Protein AF-A0A6M1MBK6-F1 (afdb_monomer_lite)

pLDDT: mean 88.66, std 5.58, range [61.25, 93.75]

Secondary structure (DSSP, 8-state):
--SS-GGGHHHHTTT-HHHHHHHHHHHHTT-------S--HHHHTT-

Sequence (47 aa):
TTNLAFGEWPSVFAGDAKMTTALLDRLTHHCEIVETGNESWRFKNRA

Radius of gyration: 14.39 Å; chains: 1; bounding box: 30×15×38 Å

Structure (mmCIF, N/CA/C/O backbone):
data_AF-A0A6M1MBK6-F1
#
_entry.id   AF-A0A6M1MBK6-F1
#
loop_
_atom_site.group_PDB
_atom_site.id
_atom_site.type_symbol
_atom_site.label_atom_id
_atom_site.label_alt_id
_ato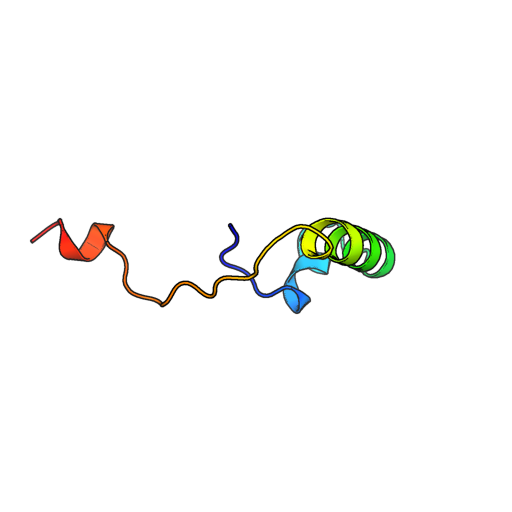m_site.label_comp_id
_atom_site.label_asym_id
_atom_site.label_entity_id
_atom_site.label_seq_id
_atom_site.pdbx_PDB_ins_code
_atom_site.Cartn_x
_atom_site.Cartn_y
_atom_site.Cartn_z
_atom_site.occupancy
_atom_site.B_iso_or_equiv
_atom_site.auth_seq_id
_atom_site.auth_comp_id
_atom_site.auth_asym_id
_atom_site.auth_atom_id
_atom_site.pdbx_PDB_model_num
ATOM 1 N N . THR A 1 1 ? -3.847 -6.533 2.305 1.00 85.94 1 THR A N 1
ATOM 2 C CA . THR A 1 1 ? -4.256 -5.238 2.891 1.00 85.94 1 THR A CA 1
ATOM 3 C C . THR A 1 1 ? -3.001 -4.449 3.222 1.00 85.94 1 THR A C 1
ATOM 5 O O . THR A 1 1 ? -1.988 -5.067 3.524 1.00 85.94 1 THR A O 1
ATOM 8 N N . THR A 1 2 ? -3.019 -3.122 3.102 1.00 90.62 2 THR A N 1
ATOM 9 C CA . THR A 1 2 ? -1.867 -2.244 3.381 1.00 90.62 2 THR A CA 1
ATOM 10 C C . THR A 1 2 ? -2.351 -0.980 4.085 1.00 90.62 2 THR A C 1
ATOM 12 O O . THR A 1 2 ? -3.479 -0.557 3.851 1.00 90.62 2 THR A O 1
ATOM 15 N N . ASN A 1 3 ? -1.516 -0.392 4.942 1.00 91.44 3 ASN A N 1
ATOM 16 C CA . ASN A 1 3 ? -1.741 0.926 5.543 1.00 91.44 3 ASN A CA 1
ATOM 17 C C . ASN A 1 3 ? -0.920 2.039 4.862 1.00 91.44 3 ASN A C 1
ATOM 19 O O . ASN A 1 3 ? -0.889 3.154 5.373 1.00 91.44 3 ASN A O 1
ATOM 23 N N . LEU A 1 4 ? -0.221 1.717 3.770 1.00 91.00 4 LEU A N 1
ATOM 24 C CA . LEU A 1 4 ? 0.633 2.627 3.006 1.00 91.00 4 LEU A CA 1
ATOM 25 C C . LEU A 1 4 ? 0.102 2.785 1.585 1.00 91.00 4 LEU A C 1
ATOM 27 O O . LEU A 1 4 ? -0.308 1.793 0.964 1.00 91.00 4 LEU A O 1
ATOM 31 N N . ALA A 1 5 ? 0.191 4.001 1.051 1.00 89.75 5 ALA A N 1
ATOM 32 C CA . ALA A 1 5 ? -0.154 4.277 -0.336 1.00 89.75 5 ALA A CA 1
ATOM 33 C C . ALA A 1 5 ? 0.849 3.605 -1.283 1.00 89.75 5 ALA A C 1
ATOM 35 O O . ALA A 1 5 ? 2.028 3.473 -0.961 1.00 89.75 5 ALA A O 1
ATOM 36 N N . PHE A 1 6 ? 0.422 3.220 -2.490 1.00 90.62 6 PHE A N 1
ATOM 37 C CA . PHE A 1 6 ? 1.304 2.546 -3.457 1.00 90.62 6 PHE A CA 1
ATOM 38 C C . PHE A 1 6 ? 2.563 3.348 -3.823 1.00 90.62 6 PHE A C 1
ATOM 40 O O . PHE A 1 6 ? 3.599 2.755 -4.111 1.00 90.62 6 PHE A O 1
ATOM 47 N N . GLY A 1 7 ? 2.513 4.683 -3.751 1.00 89.75 7 GLY A N 1
ATOM 48 C CA . GLY A 1 7 ? 3.684 5.541 -3.964 1.00 89.75 7 GLY A CA 1
ATOM 49 C C . GLY A 1 7 ? 4.779 5.387 -2.901 1.00 89.75 7 GLY A C 1
ATOM 50 O O . GLY A 1 7 ? 5.936 5.697 -3.167 1.00 89.75 7 GLY A O 1
ATOM 51 N N . GLU A 1 8 ? 4.444 4.868 -1.720 1.00 90.75 8 GLU A N 1
ATOM 52 C CA . GLU A 1 8 ? 5.383 4.659 -0.612 1.00 90.75 8 GLU A CA 1
ATOM 53 C C . GLU A 1 8 ? 6.029 3.266 -0.655 1.00 90.75 8 GLU A C 1
ATOM 55 O O . GLU A 1 8 ? 7.019 3.009 0.030 1.00 90.75 8 GLU A O 1
ATOM 60 N N . TRP A 1 9 ? 5.521 2.361 -1.495 1.00 93.44 9 TRP A N 1
ATOM 61 C CA . TRP A 1 9 ? 5.987 0.977 -1.575 1.00 93.44 9 TRP A CA 1
ATOM 62 C C . TRP A 1 9 ? 7.432 0.802 -2.059 1.00 93.44 9 TRP A C 1
ATOM 64 O O . TRP A 1 9 ? 8.057 -0.154 -1.599 1.00 93.44 9 TRP A O 1
ATOM 74 N N . PRO A 1 10 ? 8.033 1.687 -2.884 1.00 91.62 10 PRO A N 1
ATOM 75 C CA . PRO A 1 10 ? 9.452 1.565 -3.209 1.00 91.62 10 PRO A CA 1
ATOM 76 C C . PRO A 1 10 ? 10.336 1.547 -1.960 1.00 91.62 10 PRO A C 1
ATOM 78 O O . PRO A 1 10 ? 11.309 0.805 -1.921 1.00 91.62 10 PRO A O 1
ATOM 81 N N . SER A 1 11 ? 9.969 2.273 -0.897 1.00 91.12 11 SER A N 1
ATOM 82 C CA . SER A 1 11 ? 10.710 2.242 0.374 1.00 91.12 11 SER A CA 1
ATOM 83 C C . SER A 1 11 ? 10.658 0.876 1.072 1.00 91.12 11 SER A C 1
ATOM 85 O O . SER A 1 11 ? 11.618 0.476 1.727 1.00 91.12 11 SER A O 1
ATOM 87 N N . VAL A 1 12 ? 9.564 0.135 0.885 1.00 88.62 12 VAL A N 1
ATOM 88 C CA . VAL A 1 12 ? 9.366 -1.215 1.427 1.00 88.62 12 VAL A CA 1
ATOM 89 C C . VAL A 1 12 ? 10.172 -2.241 0.624 1.00 88.62 12 VAL A C 1
ATOM 91 O O . VAL A 1 12 ? 10.750 -3.162 1.197 1.00 88.62 12 VAL A O 1
ATOM 94 N N . PHE A 1 13 ? 10.270 -2.061 -0.695 1.00 85.88 13 PHE A N 1
ATOM 95 C CA . PHE A 1 13 ? 10.992 -2.954 -1.607 1.00 85.88 13 PHE A CA 1
ATOM 96 C C . PHE A 1 13 ? 12.390 -2.424 -1.958 1.00 85.88 13 PHE A C 1
ATOM 98 O O . PHE A 1 13 ? 12.738 -2.251 -3.125 1.00 85.88 13 PHE A O 1
ATOM 105 N N . ALA A 1 14 ? 13.205 -2.184 -0.924 1.00 82.69 14 ALA A N 1
ATOM 106 C CA . ALA A 1 14 ? 14.630 -1.834 -1.026 1.00 82.69 14 ALA A CA 1
ATOM 107 C C . ALA A 1 14 ? 14.959 -0.606 -1.908 1.00 82.69 14 ALA A C 1
ATOM 109 O O . ALA A 1 14 ? 16.074 -0.476 -2.409 1.00 82.69 14 ALA A O 1
ATOM 110 N N . GLY A 1 15 ? 14.003 0.302 -2.101 1.00 77.69 15 GLY A N 1
ATOM 111 C CA . GLY A 1 15 ? 14.145 1.491 -2.942 1.00 77.69 15 GLY A CA 1
ATOM 112 C C . GLY A 1 15 ? 14.010 1.232 -4.446 1.00 77.69 15 GLY A C 1
ATOM 113 O O . GLY A 1 15 ? 14.133 2.177 -5.225 1.00 77.69 15 GLY A O 1
ATOM 114 N N . ASP A 1 16 ? 13.751 -0.006 -4.884 1.00 88.81 16 ASP A N 1
ATOM 115 C CA . ASP A 1 16 ? 13.661 -0.334 -6.308 1.00 88.81 16 ASP A CA 1
ATOM 116 C C . ASP A 1 16 ? 12.262 -0.029 -6.858 1.00 88.81 16 ASP A C 1
ATOM 118 O O . ASP A 1 16 ? 11.323 -0.831 -6.784 1.00 88.81 16 ASP A O 1
ATOM 122 N N . ALA A 1 17 ? 12.130 1.156 -7.453 1.00 88.38 17 ALA A N 1
ATOM 123 C CA . ALA A 1 17 ? 10.893 1.602 -8.081 1.00 88.38 17 ALA A CA 1
ATOM 124 C C . ALA A 1 17 ? 10.449 0.685 -9.234 1.00 88.38 17 ALA A C 1
ATOM 126 O O . ALA A 1 17 ? 9.258 0.416 -9.373 1.00 88.38 17 ALA A O 1
ATOM 127 N N . LYS A 1 18 ? 11.381 0.157 -10.036 1.00 89.81 18 LYS A N 1
ATOM 128 C CA . LYS A 1 18 ? 11.049 -0.648 -11.219 1.00 89.81 18 LYS A CA 1
ATOM 129 C C . LYS A 1 18 ? 10.457 -1.993 -10.814 1.00 89.81 18 LYS A C 1
ATOM 131 O O . LYS A 1 18 ? 9.434 -2.411 -11.359 1.00 89.81 18 LYS A O 1
ATOM 136 N N . MET A 1 19 ? 11.080 -2.655 -9.845 1.00 89.81 19 MET A N 1
ATOM 137 C CA . MET A 1 19 ? 10.577 -3.918 -9.307 1.00 89.81 19 MET A CA 1
ATOM 138 C C . MET A 1 19 ? 9.256 -3.721 -8.562 1.00 89.81 19 MET A C 1
ATOM 140 O O . MET A 1 19 ? 8.343 -4.531 -8.722 1.00 89.81 19 MET A O 1
ATOM 144 N N . THR A 1 20 ? 9.113 -2.614 -7.825 1.00 92.12 20 THR A N 1
ATOM 145 C CA . THR A 1 20 ? 7.860 -2.268 -7.137 1.00 92.12 20 THR A CA 1
ATOM 146 C C . THR A 1 20 ? 6.711 -2.072 -8.123 1.00 92.12 20 THR A C 1
ATOM 148 O O . THR A 1 20 ? 5.634 -2.625 -7.917 1.00 92.12 20 THR A O 1
ATOM 151 N N . THR A 1 21 ? 6.926 -1.351 -9.227 1.00 91.12 21 THR A N 1
ATOM 152 C CA . THR A 1 21 ? 5.894 -1.162 -10.256 1.00 91.12 21 THR A CA 1
ATOM 153 C C . THR A 1 21 ? 5.488 -2.485 -10.900 1.00 91.12 21 THR A C 1
ATOM 155 O O . THR A 1 21 ? 4.297 -2.739 -11.045 1.00 91.12 21 THR A O 1
ATOM 158 N N . ALA A 1 22 ? 6.446 -3.357 -11.232 1.00 93.38 22 ALA A N 1
ATOM 159 C CA . ALA A 1 22 ? 6.140 -4.669 -11.806 1.00 93.38 22 ALA A CA 1
ATOM 160 C C . ALA A 1 22 ? 5.360 -5.578 -10.837 1.00 93.38 22 ALA A C 1
ATOM 162 O O . ALA A 1 22 ? 4.536 -6.384 -11.266 1.00 93.38 22 ALA A O 1
ATOM 163 N N . LEU A 1 23 ? 5.613 -5.465 -9.530 1.00 91.88 23 LEU A N 1
ATOM 164 C CA . LEU A 1 23 ? 4.844 -6.168 -8.507 1.00 91.88 23 LEU A CA 1
ATOM 165 C C . LEU A 1 23 ? 3.422 -5.612 -8.395 1.00 91.88 23 LEU A C 1
ATOM 167 O O . LEU A 1 23 ? 2.472 -6.393 -8.376 1.00 91.88 23 LEU A O 1
ATOM 171 N N . LEU A 1 24 ? 3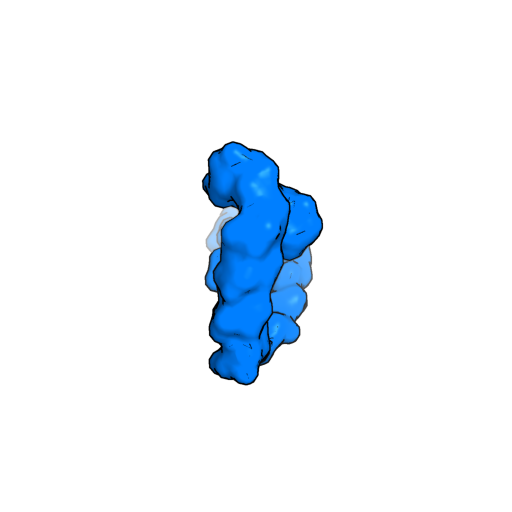.285 -4.284 -8.323 1.00 92.50 24 LEU A N 1
ATOM 172 C CA . LEU A 1 24 ? 1.990 -3.612 -8.239 1.00 92.50 24 LEU A CA 1
ATOM 173 C C . LEU A 1 24 ? 1.113 -3.966 -9.439 1.00 92.50 24 LEU A C 1
ATOM 175 O O . LEU A 1 24 ? -0.028 -4.349 -9.230 1.00 92.50 24 LEU A O 1
ATOM 179 N N . ASP A 1 25 ? 1.665 -3.934 -10.652 1.00 93.62 25 ASP A N 1
ATOM 180 C CA . ASP A 1 25 ? 0.977 -4.322 -11.890 1.00 93.62 25 ASP A CA 1
ATOM 181 C C . ASP A 1 25 ? 0.375 -5.736 -11.806 1.00 93.62 25 ASP A C 1
ATOM 183 O O . ASP A 1 25 ? -0.816 -5.941 -12.035 1.00 93.62 25 ASP A O 1
ATOM 187 N N . ARG A 1 26 ? 1.167 -6.719 -11.364 1.00 93.75 26 ARG A N 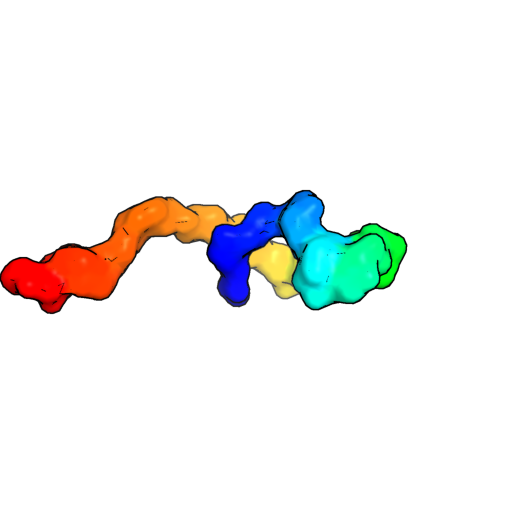1
ATOM 188 C CA . ARG A 1 26 ? 0.698 -8.106 -11.211 1.00 93.75 26 ARG A CA 1
ATOM 189 C C . ARG A 1 26 ? -0.337 -8.262 -10.103 1.00 93.75 26 ARG A C 1
ATOM 191 O O . ARG A 1 26 ? -1.251 -9.073 -10.233 1.00 93.75 26 ARG A O 1
ATOM 198 N N . LEU A 1 27 ? -0.168 -7.534 -9.000 1.00 91.19 27 LEU A N 1
ATOM 199 C CA . LEU A 1 27 ? -1.046 -7.617 -7.838 1.00 91.19 27 LEU A CA 1
ATOM 200 C C . LEU A 1 27 ? -2.414 -6.990 -8.125 1.00 91.19 27 LEU A C 1
ATOM 202 O O . LEU A 1 27 ? -3.431 -7.554 -7.736 1.00 91.19 27 LEU A O 1
ATOM 206 N N . THR A 1 28 ? -2.455 -5.849 -8.813 1.00 93.00 28 THR A N 1
ATOM 207 C CA . THR A 1 28 ? -3.706 -5.147 -9.131 1.00 93.00 28 THR A CA 1
ATOM 208 C C . THR A 1 28 ? -4.459 -5.777 -10.301 1.00 93.00 28 THR A C 1
ATOM 210 O O . THR A 1 28 ? -5.668 -5.595 -10.395 1.00 93.00 28 THR A O 1
ATOM 213 N N . HIS A 1 29 ? -3.800 -6.576 -11.147 1.00 93.50 29 HIS A N 1
ATOM 214 C CA . HIS A 1 29 ? -4.428 -7.220 -12.306 1.00 93.50 29 HIS A CA 1
ATOM 215 C C . HIS A 1 29 ? -5.632 -8.118 -11.955 1.00 93.50 29 HIS A C 1
ATOM 217 O O . HIS A 1 29 ? -6.583 -8.212 -12.730 1.00 93.50 29 HIS A O 1
ATOM 223 N N . HIS A 1 30 ? -5.618 -8.765 -10.786 1.00 92.44 30 HIS A N 1
ATOM 224 C CA . HIS A 1 30 ? -6.690 -9.670 -10.346 1.00 92.44 30 HIS A CA 1
ATOM 225 C C . HIS A 1 30 ? -7.193 -9.367 -8.931 1.00 92.44 30 HIS A C 1
ATOM 227 O O . HIS A 1 30 ? -7.677 -10.260 -8.235 1.00 92.44 30 HIS A O 1
ATOM 233 N N . CYS A 1 31 ? -7.065 -8.121 -8.477 1.00 92.56 31 CYS A N 1
ATOM 234 C CA . CYS A 1 31 ? -7.540 -7.698 -7.163 1.00 92.56 31 CYS A CA 1
ATOM 235 C C . CYS A 1 31 ? -8.402 -6.445 -7.271 1.00 92.56 31 CYS A C 1
ATOM 237 O O . CYS A 1 31 ? -8.126 -5.543 -8.057 1.00 92.56 31 CYS A O 1
ATOM 239 N N . GLU A 1 32 ? -9.424 -6.374 -6.426 1.00 92.50 32 GLU A N 1
ATOM 240 C CA . GLU A 1 32 ? -10.191 -5.154 -6.217 1.00 92.50 32 GLU A CA 1
ATOM 241 C C . GLU A 1 32 ? -9.503 -4.303 -5.144 1.00 92.50 32 GLU A C 1
ATOM 243 O O . GLU A 1 32 ? -9.141 -4.798 -4.071 1.00 92.50 32 GLU A O 1
ATOM 248 N N . ILE A 1 33 ? -9.292 -3.020 -5.439 1.00 91.69 33 ILE A N 1
ATOM 249 C CA . ILE A 1 33 ? -8.724 -2.071 -4.482 1.00 91.69 33 ILE A CA 1
ATOM 250 C C . ILE A 1 33 ? -9.876 -1.466 -3.687 1.00 91.69 33 ILE A C 1
ATOM 252 O O . ILE A 1 33 ? -10.685 -0.716 -4.226 1.00 91.69 33 ILE A O 1
ATOM 256 N N . VAL A 1 34 ? -9.918 -1.775 -2.393 1.00 92.69 34 VAL A N 1
ATOM 257 C CA . VAL A 1 34 ? -10.884 -1.201 -1.454 1.00 92.69 34 VAL A CA 1
ATOM 258 C C . VAL A 1 34 ? -10.142 -0.310 -0.467 1.00 92.69 34 VAL A C 1
ATOM 260 O O . VAL A 1 34 ? -9.317 -0.789 0.315 1.00 92.69 34 VAL A O 1
ATOM 263 N N . GLU A 1 35 ? -10.445 0.986 -0.489 1.00 90.19 35 GLU A N 1
ATOM 264 C CA . GLU A 1 35 ? -9.929 1.938 0.492 1.00 90.19 35 GLU A CA 1
ATOM 265 C C . GLU A 1 35 ? -10.723 1.821 1.794 1.00 90.19 35 GLU A C 1
ATOM 267 O O . GLU A 1 35 ? -11.887 2.211 1.895 1.00 90.19 35 GLU A O 1
ATOM 272 N N . THR A 1 36 ? -10.091 1.246 2.813 1.00 85.69 36 THR A N 1
ATOM 273 C CA . THR A 1 36 ? -10.669 1.180 4.154 1.00 85.69 36 THR A CA 1
ATOM 274 C C . THR A 1 36 ? -10.456 2.515 4.860 1.00 85.69 36 THR A C 1
ATOM 276 O O . THR A 1 36 ? -9.325 2.990 4.929 1.00 85.69 36 THR A O 1
ATOM 279 N N . GLY A 1 37 ? -11.522 3.113 5.398 1.00 87.06 37 GLY A N 1
ATOM 280 C CA . GLY A 1 37 ? -11.440 4.372 6.143 1.00 87.06 37 GLY A CA 1
ATOM 281 C C . GLY A 1 37 ? -10.628 4.283 7.446 1.00 87.06 37 GLY A C 1
ATOM 282 O O . GLY A 1 37 ? -10.097 3.240 7.818 1.00 87.06 37 GLY A O 1
ATOM 283 N N . ASN A 1 38 ? -10.581 5.391 8.190 1.00 86.12 38 ASN A N 1
ATOM 284 C CA . ASN A 1 38 ? -9.701 5.547 9.361 1.00 86.12 38 ASN A CA 1
ATOM 285 C C . ASN A 1 38 ? -10.299 5.059 10.693 1.00 86.12 38 ASN A C 1
ATOM 287 O O . ASN A 1 38 ? -9.685 5.203 11.753 1.00 86.12 38 ASN A O 1
ATOM 291 N N . GLU A 1 39 ? -11.511 4.508 10.680 1.00 86.38 39 GLU A N 1
ATOM 292 C CA . GLU A 1 39 ? -12.178 4.083 11.905 1.00 86.38 39 GLU A CA 1
ATOM 293 C C . GLU A 1 39 ? -11.623 2.749 12.416 1.00 86.38 39 GLU A C 1
ATOM 295 O O . GLU A 1 39 ? -11.927 1.670 11.909 1.00 86.38 39 GLU A O 1
ATOM 300 N N . SER A 1 40 ? -10.834 2.809 13.488 1.00 87.31 40 SER A N 1
ATOM 301 C CA . SER A 1 40 ? -10.330 1.609 14.153 1.00 87.31 40 SER A CA 1
ATOM 302 C C . SER A 1 40 ? -11.427 0.940 14.978 1.00 87.31 40 SER A C 1
ATOM 304 O O . SER A 1 40 ? -11.829 1.430 16.038 1.00 87.31 40 SER A O 1
ATOM 306 N N . TRP A 1 41 ? -11.846 -0.250 14.547 1.00 88.62 41 TRP A N 1
ATOM 307 C CA . TRP A 1 41 ? -12.760 -1.104 15.311 1.00 88.62 41 TRP A CA 1
ATOM 308 C C . TRP A 1 41 ? -12.252 -1.376 16.740 1.00 88.62 41 TRP A C 1
ATOM 310 O O . TRP A 1 41 ? -13.029 -1.395 17.692 1.00 88.62 41 TRP A O 1
ATOM 320 N N . ARG A 1 42 ? -10.926 -1.494 16.921 1.00 88.50 42 ARG A N 1
ATOM 321 C CA . ARG A 1 42 ? -10.302 -1.720 18.237 1.00 88.50 42 ARG A CA 1
ATOM 322 C C . ARG A 1 42 ? -10.524 -0.568 19.217 1.00 88.50 42 ARG A C 1
ATOM 324 O O . ARG A 1 42 ? -10.547 -0.827 20.414 1.00 88.50 42 ARG A O 1
ATOM 331 N N . PHE A 1 43 ? -10.636 0.675 18.741 1.00 86.31 43 PHE A N 1
ATOM 332 C CA . PHE A 1 43 ? -10.966 1.812 19.610 1.00 86.31 43 PHE A CA 1
ATOM 333 C C . PHE A 1 43 ? -12.462 1.858 19.922 1.00 86.31 43 PHE A C 1
ATOM 335 O O . PHE A 1 43 ? -12.826 2.167 21.050 1.00 86.31 43 PHE A O 1
ATOM 342 N N . LYS A 1 44 ? -13.317 1.466 18.969 1.00 84.19 44 LYS A N 1
ATOM 343 C CA . LYS A 1 44 ? -14.771 1.387 19.174 1.00 84.19 44 LYS A CA 1
ATOM 344 C C . LYS A 1 44 ? -15.179 0.325 20.205 1.00 84.19 44 LYS A C 1
ATOM 346 O O . LYS A 1 44 ? -16.108 0.557 20.961 1.00 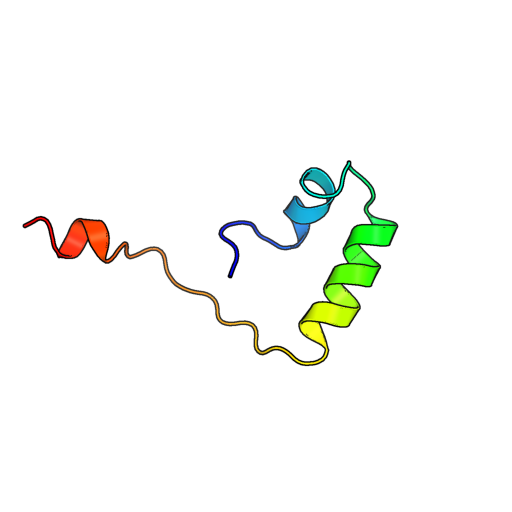84.19 44 LYS A O 1
ATOM 351 N N . ASN A 1 45 ? -14.477 -0.809 20.265 1.00 83.50 45 ASN A N 1
ATOM 352 C CA . ASN A 1 45 ? -14.826 -1.947 21.132 1.00 83.50 45 ASN A CA 1
A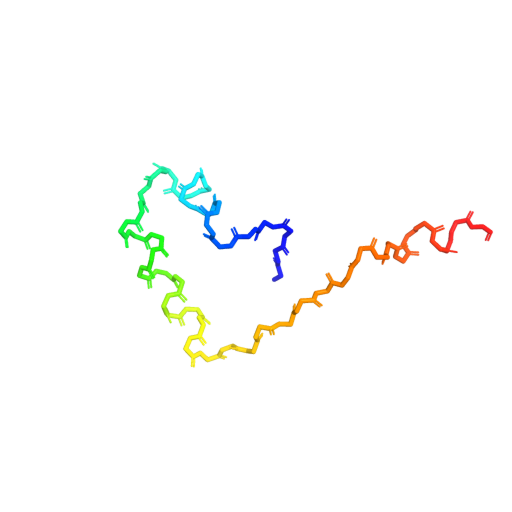TOM 353 C C . ASN A 1 45 ? -14.052 -1.989 22.471 1.00 83.50 45 ASN A C 1
ATOM 355 O O . ASN A 1 45 ? -13.983 -3.034 23.117 1.00 83.50 45 ASN A O 1
ATOM 359 N N . ARG A 1 46 ? -13.396 -0.889 22.862 1.00 76.00 46 ARG A N 1
ATOM 360 C CA . ARG A 1 46 ? -12.740 -0.739 24.178 1.00 76.00 46 ARG A CA 1
ATOM 361 C C . ARG A 1 46 ? -13.528 0.150 25.151 1.00 76.00 46 ARG A C 1
ATOM 363 O O . ARG A 1 46 ? -13.036 0.359 26.257 1.00 76.00 46 ARG A O 1
ATOM 370 N N . ALA A 1 47 ? -14.679 0.676 24.728 1.00 61.25 47 ALA A N 1
ATOM 371 C CA . ALA A 1 47 ? -15.600 1.456 25.554 1.00 61.25 47 ALA A CA 1
ATOM 372 C C . ALA A 1 47 ? -16.585 0.549 26.301 1.00 61.25 47 ALA 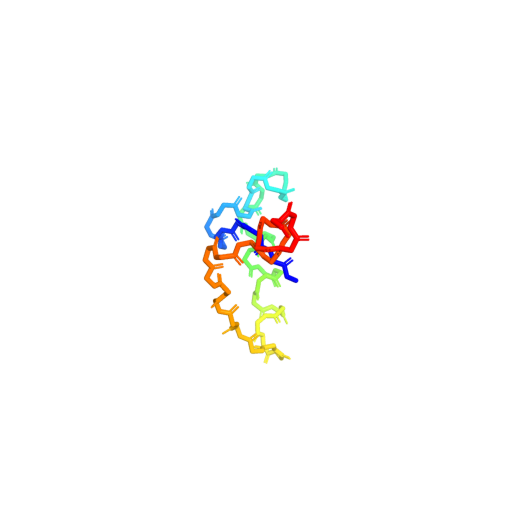A C 1
ATOM 374 O O . ALA A 1 47 ? -16.987 -0.479 25.707 1.00 61.25 47 ALA A O 1
#

Foldseek 3Di:
DDPDDLVCCCVVVVVDPVVSVVVVVVVVVPDDDDDDDDDDPVVVPVD